Protein AF-A0AAU7PJD7-F1 (afdb_monomer_lite)

Radius of gyration: 11.78 Å; chains: 1; bounding box: 25×25×30 Å

pLDDT: mean 95.08, std 3.45, range [74.56, 98.31]

Structure (mmCIF, N/CA/C/O backbone):
data_AF-A0AAU7PJD7-F1
#
_entry.id   AF-A0AAU7PJD7-F1
#
loop_
_atom_site.group_PDB
_atom_site.id
_atom_site.type_symbol
_atom_site.label_atom_id
_atom_site.label_alt_id
_atom_site.label_comp_id
_atom_site.label_asym_id
_atom_site.label_entity_id
_atom_site.label_seq_id
_atom_site.pdbx_PDB_ins_code
_atom_site.Cartn_x
_atom_site.Cartn_y
_atom_site.Cartn_z
_atom_site.occupancy
_atom_site.B_iso_or_equiv
_atom_site.auth_seq_id
_atom_site.auth_comp_id
_atom_site.auth_asym_id
_atom_site.auth_atom_id
_atom_site.pdbx_PDB_model_num
ATOM 1 N N . MET A 1 1 ? 10.715 -10.643 -11.674 1.00 74.56 1 MET A N 1
ATOM 2 C CA . MET A 1 1 ? 10.206 -9.268 -11.805 1.00 74.56 1 MET A CA 1
ATOM 3 C C . MET A 1 1 ? 10.951 -8.553 -1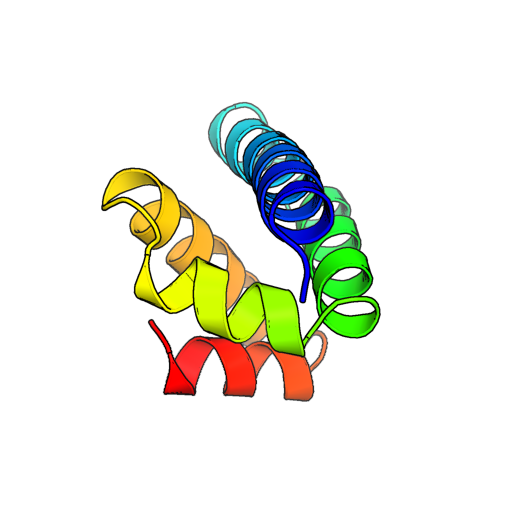2.916 1.00 74.56 1 MET A C 1
ATOM 5 O O . MET A 1 1 ? 12.165 -8.389 -12.812 1.00 74.56 1 MET A O 1
ATOM 9 N N . ASN A 1 2 ? 10.250 -8.179 -13.982 1.00 86.00 2 ASN A N 1
ATOM 10 C CA . ASN A 1 2 ? 10.806 -7.299 -15.009 1.00 86.00 2 ASN A CA 1
ATOM 11 C C . ASN A 1 2 ? 10.596 -5.817 -14.623 1.00 86.00 2 ASN A C 1
ATOM 13 O O . ASN A 1 2 ? 9.849 -5.489 -13.699 1.00 86.00 2 ASN A O 1
ATOM 17 N N . GLU A 1 3 ? 11.311 -4.911 -15.287 1.00 90.12 3 GLU A N 1
ATOM 18 C CA . GLU A 1 3 ? 11.278 -3.477 -14.968 1.00 90.12 3 GLU A CA 1
ATOM 19 C C . GLU A 1 3 ? 9.882 -2.861 -15.197 1.00 90.12 3 GLU A C 1
ATOM 21 O O . GLU A 1 3 ? 9.423 -2.024 -14.417 1.00 90.12 3 GLU A O 1
ATOM 26 N N . GLU A 1 4 ? 9.170 -3.332 -16.219 1.00 93.12 4 GLU A N 1
ATOM 27 C CA . GLU A 1 4 ? 7.827 -2.875 -16.579 1.00 93.12 4 GLU A CA 1
ATOM 28 C C . GLU A 1 4 ? 6.780 -3.208 -15.502 1.00 93.12 4 GLU A C 1
ATOM 30 O O . GLU A 1 4 ? 5.978 -2.347 -15.129 1.00 93.12 4 GLU A O 1
ATOM 35 N N . GLU A 1 5 ? 6.829 -4.416 -14.936 1.00 93.06 5 GLU A N 1
ATOM 36 C CA . GLU A 1 5 ? 5.992 -4.861 -13.816 1.00 93.06 5 GLU A CA 1
ATOM 37 C C . GLU A 1 5 ? 6.176 -3.946 -12.602 1.00 93.06 5 GLU A C 1
ATOM 39 O O . GLU A 1 5 ? 5.196 -3.483 -12.010 1.00 93.06 5 GLU A O 1
ATOM 44 N N . PHE A 1 6 ? 7.428 -3.615 -12.264 1.00 95.06 6 PHE A N 1
ATOM 45 C CA . PHE A 1 6 ? 7.732 -2.735 -11.139 1.00 95.06 6 PHE A CA 1
ATOM 46 C C . PHE A 1 6 ? 7.165 -1.326 -11.333 1.00 95.06 6 PHE A C 1
ATOM 48 O O . PHE A 1 6 ? 6.504 -0.792 -10.437 1.00 95.06 6 PHE A O 1
ATOM 55 N N . TYR A 1 7 ? 7.399 -0.704 -12.491 1.00 95.44 7 TYR A N 1
ATOM 56 C CA . TYR A 1 7 ? 6.911 0.655 -12.735 1.00 95.44 7 TYR A CA 1
ATOM 57 C C . TYR A 1 7 ? 5.390 0.721 -12.887 1.00 95.44 7 TYR A C 1
ATOM 59 O O . TYR A 1 7 ? 4.783 1.706 -12.449 1.00 95.44 7 TYR A O 1
ATOM 67 N N . THR A 1 8 ? 4.768 -0.331 -13.421 1.00 96.38 8 THR A N 1
ATOM 68 C CA . THR A 1 8 ? 3.306 -0.461 -13.476 1.00 96.38 8 THR A CA 1
ATOM 69 C C . THR A 1 8 ? 2.728 -0.520 -12.066 1.00 96.38 8 THR A C 1
ATOM 71 O O . THR A 1 8 ? 1.903 0.320 -11.700 1.00 96.38 8 THR A O 1
ATOM 74 N N . PHE A 1 9 ? 3.236 -1.427 -11.228 1.00 97.31 9 PHE A N 1
ATOM 75 C CA . PHE A 1 9 ? 2.821 -1.547 -9.831 1.00 97.31 9 PHE A CA 1
ATOM 76 C C . PHE A 1 9 ? 3.014 -0.238 -9.059 1.00 97.31 9 PHE A C 1
ATOM 78 O O . PHE A 1 9 ? 2.096 0.256 -8.401 1.00 97.31 9 PHE A O 1
ATOM 85 N N . ARG A 1 10 ? 4.199 0.373 -9.182 1.00 96.50 10 ARG A N 1
ATOM 86 C CA . ARG A 1 10 ? 4.538 1.640 -8.526 1.00 96.50 10 ARG A CA 1
ATOM 87 C C . ARG A 1 10 ? 3.572 2.754 -8.918 1.00 96.50 10 ARG A C 1
ATOM 89 O O . ARG A 1 10 ? 3.180 3.549 -8.066 1.00 96.50 10 ARG A O 1
ATOM 96 N N . THR A 1 11 ? 3.194 2.827 -10.190 1.00 97.69 11 THR A N 1
ATOM 97 C CA . THR A 1 11 ? 2.241 3.826 -10.687 1.00 97.69 11 THR A CA 1
ATOM 98 C C . THR A 1 11 ? 0.856 3.617 -10.080 1.00 97.69 11 THR A C 1
ATOM 100 O O . THR A 1 11 ? 0.256 4.576 -9.590 1.00 97.69 11 THR A O 1
ATOM 103 N N . GLU A 1 12 ? 0.366 2.379 -10.048 1.00 98.00 12 GLU A N 1
ATOM 104 C CA . GLU A 1 12 ? -0.953 2.064 -9.491 1.00 98.00 12 GLU A CA 1
ATOM 105 C C . GLU A 1 12 ? -1.026 2.273 -7.974 1.00 98.00 12 GLU A C 1
ATOM 107 O O . GLU A 1 12 ? -1.977 2.888 -7.479 1.00 98.00 12 GLU A O 1
ATOM 112 N N . ILE A 1 13 ? 0.002 1.867 -7.219 1.00 97.62 13 ILE A N 1
ATOM 113 C CA . ILE A 1 13 ? 0.069 2.182 -5.787 1.00 97.62 13 ILE A CA 1
ATOM 114 C C . ILE A 1 13 ? 0.072 3.697 -5.574 1.00 97.62 13 ILE A C 1
ATOM 116 O O . ILE A 1 13 ? -0.721 4.201 -4.778 1.00 97.62 13 ILE A O 1
ATOM 120 N N . ARG A 1 14 ? 0.884 4.458 -6.318 1.00 97.69 14 ARG A N 1
ATOM 121 C CA . ARG A 1 14 ? 0.957 5.922 -6.169 1.00 97.69 14 ARG A CA 1
ATOM 122 C C . ARG A 1 14 ? -0.361 6.626 -6.445 1.00 97.69 14 ARG A C 1
ATOM 124 O O . ARG A 1 14 ? -0.670 7.589 -5.747 1.00 97.69 14 ARG A O 1
ATOM 131 N N . LYS A 1 15 ? -1.152 6.153 -7.411 1.00 98.19 15 LYS A N 1
ATOM 132 C CA . LYS A 1 15 ? -2.506 6.678 -7.648 1.00 98.19 15 LYS A CA 1
ATOM 133 C C . LYS A 1 15 ? -3.376 6.526 -6.401 1.00 98.19 15 LYS A C 1
ATOM 135 O O . LYS A 1 15 ? -4.044 7.480 -6.010 1.00 98.19 15 LYS A O 1
ATOM 140 N N . ASN A 1 16 ? -3.339 5.363 -5.752 1.00 98.31 16 ASN A N 1
ATOM 141 C CA . ASN A 1 16 ? -4.109 5.119 -4.532 1.00 98.31 16 ASN A CA 1
ATOM 142 C C . ASN A 1 16 ? -3.578 5.919 -3.335 1.00 98.31 16 AS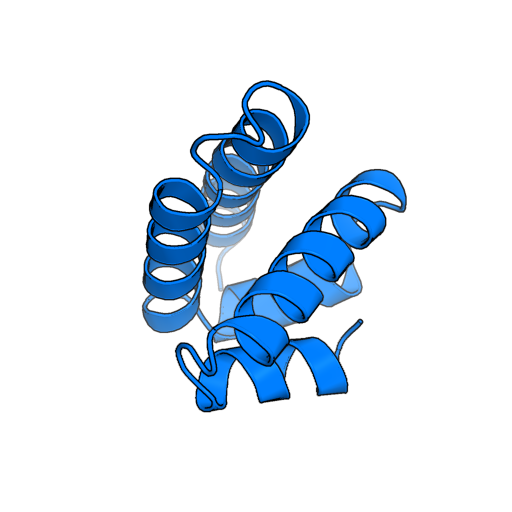N A C 1
ATOM 144 O O . ASN A 1 16 ? -4.370 6.527 -2.621 1.00 98.31 16 ASN A O 1
ATOM 148 N N . LEU A 1 17 ? -2.257 6.023 -3.160 1.00 97.94 17 LEU A N 1
ATOM 149 C CA . LEU A 1 17 ? -1.668 6.876 -2.118 1.00 97.94 17 LEU A CA 1
ATOM 150 C C . LEU A 1 17 ? -2.020 8.354 -2.319 1.00 97.94 17 LEU A C 1
ATOM 152 O O . LEU A 1 17 ? -2.373 9.043 -1.364 1.00 97.94 17 LEU A O 1
ATOM 156 N N . GLY A 1 18 ? -1.977 8.837 -3.563 1.00 97.75 18 GLY A N 1
ATOM 157 C CA . GLY A 1 18 ? -2.416 10.185 -3.908 1.00 97.75 18 GLY A CA 1
ATOM 158 C C . GLY A 1 18 ? -3.886 10.406 -3.558 1.00 97.75 18 GLY A C 1
ATOM 159 O O . GLY A 1 18 ? -4.222 11.403 -2.929 1.00 97.75 18 GLY A O 1
ATOM 160 N N . ARG A 1 19 ? -4.762 9.449 -3.881 1.00 97.94 19 ARG A N 1
ATOM 161 C CA . ARG A 1 19 ? -6.187 9.517 -3.525 1.00 97.94 19 ARG A CA 1
ATOM 162 C C . ARG A 1 19 ? -6.420 9.550 -2.016 1.00 97.94 19 ARG A C 1
ATOM 164 O O . ARG A 1 19 ? -7.220 10.357 -1.573 1.00 97.94 19 ARG A O 1
ATOM 171 N N . ILE A 1 20 ? -5.685 8.764 -1.229 1.00 97.69 20 ILE A N 1
ATOM 172 C CA . ILE A 1 20 ? -5.745 8.828 0.244 1.00 97.69 20 ILE A CA 1
ATOM 173 C C . ILE A 1 20 ? -5.310 10.206 0.756 1.00 97.69 20 ILE A C 1
ATOM 175 O O . ILE A 1 20 ? -5.877 10.719 1.717 1.00 97.69 20 ILE A O 1
ATOM 179 N N . PHE A 1 21 ? -4.300 10.815 0.131 1.00 96.31 21 PHE A N 1
ATOM 180 C CA . PHE A 1 21 ? -3.840 12.148 0.513 1.00 96.31 21 PHE A CA 1
ATOM 181 C C . PHE A 1 21 ? -4.870 13.243 0.198 1.00 96.31 21 PHE A C 1
ATOM 183 O O . PHE A 1 21 ? -5.105 14.099 1.048 1.00 96.31 21 PHE A O 1
ATOM 190 N N . PHE A 1 22 ? -5.474 13.221 -0.994 1.00 97.38 22 PHE A N 1
ATOM 191 C CA . PHE A 1 22 ? -6.412 14.258 -1.445 1.00 97.38 22 PHE A CA 1
ATOM 192 C C . PHE A 1 22 ? -7.862 14.049 -0.974 1.00 97.38 22 PHE A C 1
ATOM 194 O O . PHE A 1 22 ? -8.573 15.035 -0.811 1.00 97.38 22 PHE A O 1
ATOM 201 N N . PHE A 1 23 ? -8.288 12.801 -0.752 1.00 96.88 23 PHE A N 1
ATOM 202 C CA . PHE A 1 23 ? -9.669 12.407 -0.429 1.00 96.88 23 PHE A CA 1
ATOM 203 C C . PHE A 1 23 ? -9.705 11.408 0.747 1.00 96.88 23 PHE A C 1
ATOM 205 O O . PHE A 1 23 ? -10.091 10.242 0.577 1.00 96.88 23 PHE A O 1
ATOM 212 N N . PRO A 1 24 ? -9.246 11.811 1.946 1.00 95.19 24 PRO A N 1
ATOM 213 C CA . PRO A 1 24 ? -9.107 10.913 3.093 1.00 95.19 24 PRO A CA 1
ATOM 214 C C . PRO A 1 24 ? -10.433 10.296 3.566 1.00 95.19 24 PRO A C 1
ATOM 216 O O . PRO A 1 24 ? -10.426 9.204 4.133 1.00 95.19 24 PRO A O 1
ATOM 219 N N . GLU A 1 25 ? -11.573 10.930 3.306 1.00 96.00 25 GLU A N 1
ATOM 220 C CA . GLU A 1 25 ? -12.908 10.412 3.619 1.00 96.00 25 GLU A CA 1
ATOM 221 C C . GLU A 1 25 ? -13.223 9.078 2.921 1.00 96.00 25 GLU A C 1
ATOM 223 O O . GLU A 1 25 ? -14.020 8.293 3.427 1.00 96.00 25 GLU A O 1
ATOM 228 N N . ASN A 1 26 ? -12.538 8.782 1.810 1.00 95.62 26 ASN A N 1
ATOM 229 C CA . ASN A 1 26 ? -12.700 7.555 1.026 1.00 95.62 26 ASN A CA 1
ATOM 230 C C . ASN A 1 26 ? -11.553 6.549 1.249 1.00 95.62 26 ASN A C 1
ATOM 232 O O . ASN A 1 26 ? -11.345 5.641 0.438 1.00 95.62 26 ASN A O 1
ATOM 236 N N . THR A 1 27 ? -10.781 6.702 2.336 1.00 94.56 27 THR A N 1
ATOM 237 C CA . THR A 1 27 ? -9.598 5.868 2.631 1.00 94.56 27 THR A CA 1
ATOM 238 C C . THR A 1 27 ? -9.907 4.373 2.577 1.00 94.56 27 THR A C 1
ATOM 240 O O . THR A 1 27 ? -9.111 3.615 2.033 1.00 94.56 27 THR A O 1
ATOM 243 N N . ASN A 1 28 ? -11.073 3.942 3.060 1.00 95.50 28 ASN A N 1
ATOM 244 C CA . ASN A 1 28 ? -11.492 2.539 3.040 1.00 95.50 28 ASN A CA 1
ATOM 245 C C . ASN A 1 28 ? -11.441 1.912 1.633 1.00 95.50 28 ASN A C 1
ATOM 247 O O . ASN A 1 28 ? -10.924 0.810 1.472 1.00 95.50 28 ASN A O 1
ATOM 251 N N . ILE A 1 29 ? -11.928 2.627 0.614 1.00 96.62 29 ILE A N 1
ATOM 252 C CA . ILE A 1 29 ? -11.986 2.147 -0.776 1.00 96.62 29 ILE A CA 1
ATOM 253 C C . ILE A 1 29 ? -10.572 2.031 -1.361 1.00 96.62 29 ILE A C 1
ATOM 255 O O . ILE A 1 29 ? -10.238 1.074 -2.066 1.00 96.62 29 ILE A O 1
ATOM 259 N N . TYR A 1 30 ? -9.719 3.012 -1.072 1.00 97.69 30 TYR A N 1
ATOM 260 C CA . TYR A 1 30 ? -8.359 3.048 -1.606 1.00 97.69 30 TYR A CA 1
ATOM 261 C C . TYR A 1 30 ? -7.440 2.050 -0.909 1.00 97.69 30 TYR A C 1
ATOM 263 O O . TYR A 1 30 ? -6.590 1.454 -1.567 1.00 97.69 30 TYR A O 1
ATOM 271 N N . VAL A 1 31 ? -7.637 1.814 0.389 1.00 97.31 31 VAL A N 1
ATOM 272 C CA . VAL A 1 31 ? -6.941 0.748 1.114 1.00 97.31 31 VAL A CA 1
ATOM 273 C C . VAL A 1 31 ? -7.309 -0.619 0.541 1.00 97.31 31 VAL A C 1
ATOM 275 O O . VAL A 1 31 ? -6.411 -1.424 0.319 1.00 97.31 31 VAL A O 1
ATOM 278 N N . ASP A 1 32 ? -8.574 -0.860 0.192 1.00 97.31 32 ASP A N 1
ATOM 279 C CA . ASP A 1 32 ? -8.980 -2.122 -0.450 1.00 97.31 32 ASP A CA 1
ATOM 280 C C . ASP A 1 32 ? -8.314 -2.326 -1.804 1.00 97.31 32 ASP A C 1
ATOM 282 O O . ASP A 1 32 ? -7.856 -3.423 -2.127 1.00 97.31 32 ASP A O 1
ATOM 286 N N . SER A 1 33 ? -8.186 -1.246 -2.570 1.00 97.75 33 SER A N 1
ATOM 287 C CA . SER A 1 33 ? -7.459 -1.269 -3.838 1.00 97.75 33 SER A CA 1
ATOM 288 C C . SER A 1 33 ? -5.968 -1.569 -3.628 1.00 97.75 33 SER A C 1
ATOM 290 O O . SER A 1 33 ? -5.383 -2.335 -4.391 1.00 97.75 33 SER A O 1
ATOM 292 N N . ILE A 1 34 ? -5.349 -1.009 -2.581 1.00 97.88 34 ILE A N 1
ATOM 293 C CA . 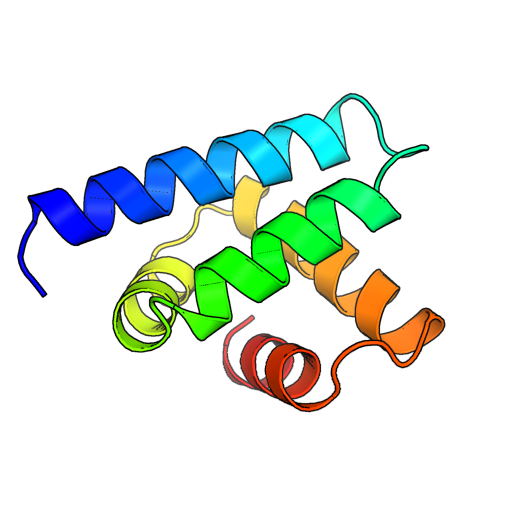ILE A 1 34 ? -3.949 -1.281 -2.219 1.00 97.88 34 ILE A CA 1
ATOM 294 C C . ILE A 1 34 ? -3.766 -2.738 -1.788 1.00 97.88 34 ILE A C 1
ATOM 296 O O . ILE A 1 34 ? -2.842 -3.383 -2.273 1.00 97.88 34 ILE A O 1
ATOM 300 N N . ILE A 1 35 ? -4.647 -3.273 -0.938 1.00 97.75 35 ILE A N 1
ATOM 301 C CA . ILE A 1 35 ? -4.624 -4.683 -0.520 1.00 97.75 35 ILE A CA 1
ATOM 302 C C . ILE A 1 35 ? -4.637 -5.591 -1.752 1.00 97.75 35 ILE A C 1
ATOM 304 O O . ILE A 1 35 ? -3.739 -6.409 -1.916 1.00 97.75 35 ILE A O 1
ATOM 308 N N . GLN A 1 36 ? -5.591 -5.386 -2.665 1.00 97.50 36 GLN A N 1
ATOM 309 C CA . GLN A 1 36 ? -5.705 -6.198 -3.881 1.00 97.50 36 GLN A CA 1
ATOM 310 C C . GLN A 1 36 ? -4.481 -6.080 -4.796 1.00 97.50 36 GLN A C 1
ATOM 312 O O . GLN A 1 36 ? -4.102 -7.052 -5.450 1.00 97.50 36 GLN A O 1
ATOM 317 N N . LEU A 1 37 ? -3.873 -4.891 -4.884 1.00 97.38 37 LEU A N 1
ATOM 318 C CA . LEU A 1 37 ? -2.639 -4.696 -5.645 1.00 97.38 37 LEU A CA 1
ATOM 319 C C . LEU A 1 37 ? -1.491 -5.506 -5.041 1.00 97.38 37 LEU A C 1
ATOM 321 O O . LEU A 1 37 ? -0.763 -6.150 -5.796 1.00 97.38 37 LEU A O 1
ATOM 325 N N . ILE A 1 38 ? -1.346 -5.489 -3.713 1.00 96.94 38 ILE A N 1
ATOM 326 C CA . ILE A 1 38 ? -0.286 -6.212 -3.003 1.00 96.94 38 ILE A CA 1
ATOM 327 C C . ILE A 1 38 ? -0.501 -7.723 -3.106 1.00 96.94 38 ILE A C 1
ATOM 329 O O . ILE A 1 38 ? 0.423 -8.421 -3.497 1.00 96.94 38 ILE A O 1
ATOM 333 N N . GLU A 1 39 ? -1.712 -8.225 -2.855 1.00 95.50 39 GLU A N 1
ATOM 334 C CA . GLU A 1 39 ? -2.025 -9.663 -2.937 1.00 95.50 39 GLU A CA 1
ATOM 335 C C . GLU A 1 39 ? -1.715 -10.258 -4.319 1.00 95.50 39 GLU A C 1
ATOM 337 O O . GLU A 1 39 ? -1.331 -11.418 -4.432 1.00 95.50 39 GLU A O 1
ATOM 342 N N . LYS A 1 40 ? -1.849 -9.460 -5.386 1.00 95.81 40 LYS A N 1
ATOM 343 C CA . LYS A 1 40 ? -1.529 -9.886 -6.756 1.00 95.81 40 LYS A CA 1
ATOM 344 C C . LYS A 1 40 ? -0.052 -9.738 -7.128 1.00 95.81 40 LYS A C 1
ATOM 346 O O . LYS A 1 40 ? 0.357 -10.300 -8.136 1.00 95.81 40 LYS A O 1
ATOM 351 N N . ASN A 1 41 ? 0.724 -8.946 -6.385 1.00 95.94 41 ASN A N 1
ATOM 352 C CA . ASN A 1 41 ? 2.078 -8.530 -6.769 1.00 95.94 41 ASN A CA 1
ATOM 353 C C . ASN A 1 41 ? 3.020 -8.437 -5.556 1.00 95.94 41 ASN A C 1
ATOM 355 O O . ASN A 1 41 ? 3.801 -7.490 -5.441 1.00 95.94 41 ASN A O 1
ATOM 359 N N . GLU A 1 42 ? 2.939 -9.389 -4.630 1.00 94.44 42 GLU A N 1
ATOM 360 C CA . GLU A 1 42 ? 3.634 -9.316 -3.340 1.00 94.44 42 GLU A CA 1
ATOM 361 C C . GLU A 1 42 ? 5.154 -9.147 -3.497 1.00 94.44 42 GLU A C 1
ATOM 363 O O . GLU A 1 42 ? 5.749 -8.262 -2.883 1.00 94.44 42 GLU A O 1
ATOM 368 N N . GLU A 1 43 ? 5.783 -9.920 -4.387 1.00 94.00 43 GLU A N 1
ATOM 369 C CA . GLU A 1 43 ? 7.221 -9.807 -4.668 1.00 94.00 43 GLU A CA 1
ATOM 370 C C . GLU A 1 43 ? 7.611 -8.398 -5.146 1.00 94.00 43 GLU A C 1
ATOM 372 O O . GLU A 1 43 ? 8.653 -7.859 -4.767 1.00 94.00 43 GLU A O 1
ATOM 377 N N . VAL A 1 44 ? 6.749 -7.764 -5.947 1.00 95.69 44 VAL A N 1
ATOM 378 C CA . VAL A 1 44 ? 6.956 -6.399 -6.449 1.00 95.69 44 VAL A CA 1
ATOM 379 C C . VAL A 1 44 ? 6.783 -5.382 -5.323 1.00 95.69 44 VAL A C 1
ATOM 381 O O . VAL A 1 44 ? 7.564 -4.432 -5.218 1.00 95.69 44 VAL A O 1
ATOM 384 N N . PHE A 1 45 ? 5.805 -5.599 -4.439 1.00 95.88 45 PHE A N 1
ATOM 385 C CA . PHE A 1 45 ? 5.599 -4.776 -3.250 1.00 95.88 45 PHE A CA 1
ATOM 386 C C . PHE A 1 45 ? 6.822 -4.788 -2.327 1.00 95.88 45 PHE A C 1
ATOM 388 O O . PHE A 1 45 ? 7.254 -3.721 -1.892 1.00 95.88 45 PHE A O 1
ATOM 395 N N . GLN A 1 46 ? 7.429 -5.955 -2.097 1.00 94.00 46 GLN A N 1
ATOM 396 C CA . GLN A 1 46 ? 8.641 -6.104 -1.282 1.00 94.00 46 GLN A CA 1
ATOM 397 C C . GLN A 1 46 ? 9.811 -5.258 -1.804 1.00 94.00 46 GLN A C 1
ATOM 399 O O . GLN A 1 46 ? 10.587 -4.693 -1.029 1.00 94.00 46 GLN A O 1
ATOM 404 N N . VAL A 1 47 ? 9.942 -5.123 -3.127 1.00 94.69 47 VAL A N 1
ATOM 405 C CA . VAL A 1 47 ? 10.947 -4.231 -3.723 1.00 94.69 47 VAL A CA 1
ATOM 406 C C . VAL A 1 47 ? 10.505 -2.771 -3.639 1.00 94.69 47 VAL A C 1
ATOM 408 O O . VAL A 1 47 ? 11.313 -1.896 -3.319 1.00 94.69 47 VAL A O 1
ATOM 411 N N . TYR A 1 48 ? 9.227 -2.488 -3.892 1.00 95.75 48 TYR A N 1
ATOM 412 C CA . TYR A 1 48 ? 8.669 -1.138 -3.835 1.00 95.75 48 TYR A CA 1
ATOM 413 C C . TYR A 1 48 ? 8.831 -0.498 -2.454 1.00 95.75 48 TYR A C 1
ATOM 415 O O . TYR A 1 48 ? 9.322 0.627 -2.364 1.00 95.75 48 TYR A O 1
ATOM 423 N N . ILE A 1 49 ? 8.468 -1.203 -1.382 1.00 95.19 49 ILE A N 1
ATOM 424 C CA . ILE A 1 49 ? 8.465 -0.658 -0.020 1.00 95.19 49 ILE A CA 1
ATOM 425 C C . ILE A 1 49 ? 9.877 -0.311 0.470 1.00 95.19 49 ILE A C 1
ATOM 427 O O . ILE A 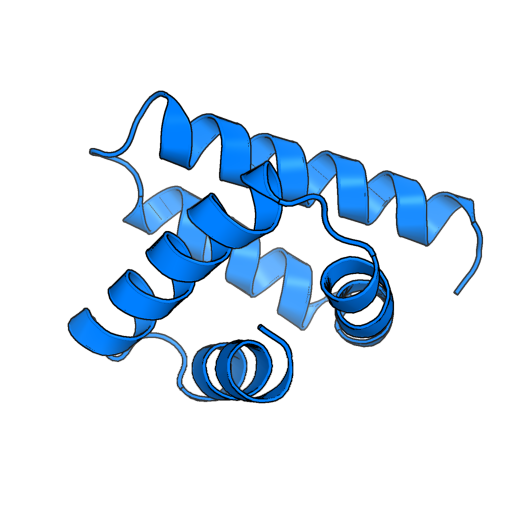1 49 ? 10.072 0.707 1.135 1.00 95.19 49 ILE A O 1
ATOM 431 N N . LYS A 1 50 ? 10.895 -1.057 0.027 1.00 93.00 50 LYS A N 1
ATOM 432 C CA . LYS A 1 50 ? 12.309 -0.743 0.290 1.00 93.00 50 LYS A CA 1
ATOM 433 C C . LYS A 1 50 ? 12.782 0.526 -0.427 1.00 93.00 50 LYS A C 1
ATOM 435 O O . LYS A 1 50 ? 13.700 1.187 0.046 1.00 93.00 50 LYS A O 1
ATOM 440 N N . ASN A 1 51 ? 12.138 0.885 -1.540 1.00 91.06 51 ASN A N 1
ATOM 441 C CA . ASN A 1 51 ? 12.514 2.000 -2.416 1.00 91.06 51 ASN A CA 1
ATOM 442 C C . ASN A 1 51 ? 11.498 3.157 -2.418 1.00 91.06 51 ASN A C 1
ATOM 444 O O . ASN A 1 51 ? 11.563 4.051 -3.271 1.00 91.06 51 ASN A O 1
ATOM 448 N N . CYS A 1 52 ? 10.530 3.153 -1.501 1.00 92.50 52 CYS A N 1
ATOM 449 C CA . CYS A 1 52 ? 9.507 4.188 -1.460 1.00 92.50 52 CYS A CA 1
ATOM 450 C C . CYS A 1 52 ? 10.057 5.502 -0.878 1.00 92.50 52 CYS A C 1
ATOM 452 O O . CYS A 1 52 ? 10.907 5.535 0.015 1.00 92.50 52 CYS A O 1
ATOM 454 N N . THR A 1 53 ? 9.580 6.620 -1.420 1.00 95.19 53 THR A N 1
ATOM 455 C CA . THR A 1 53 ? 9.976 7.960 -0.974 1.00 95.19 53 THR A CA 1
ATOM 456 C C . THR A 1 53 ? 9.436 8.263 0.425 1.00 95.19 53 THR A C 1
ATOM 458 O O . THR A 1 53 ? 8.468 7.660 0.884 1.00 95.19 53 THR A O 1
ATOM 461 N N . LYS A 1 54 ? 10.000 9.274 1.097 1.00 94.75 54 LYS A N 1
ATOM 462 C CA . LYS A 1 54 ? 9.519 9.728 2.416 1.00 94.75 54 LYS A CA 1
ATOM 463 C C . LYS A 1 54 ? 8.021 10.083 2.423 1.00 94.75 54 LYS A C 1
ATOM 465 O O . LYS A 1 54 ? 7.319 9.795 3.393 1.00 94.75 54 LYS A O 1
ATOM 470 N N . ASN A 1 55 ? 7.526 10.675 1.335 1.00 94.44 55 ASN A N 1
ATOM 471 C CA . ASN A 1 55 ? 6.111 11.024 1.202 1.00 94.44 55 ASN A CA 1
ATOM 472 C C . ASN A 1 55 ? 5.245 9.769 1.072 1.00 94.44 55 ASN A C 1
ATOM 474 O O . ASN A 1 55 ? 4.227 9.663 1.746 1.00 94.44 55 ASN A O 1
ATOM 478 N N . GLU A 1 56 ? 5.675 8.795 0.267 1.00 96.44 56 GLU A N 1
ATOM 479 C CA . GLU A 1 56 ? 4.985 7.507 0.156 1.00 96.44 56 GLU A CA 1
ATOM 480 C C . GLU A 1 56 ? 4.948 6.786 1.503 1.00 96.44 56 GLU A C 1
ATOM 482 O O . GLU A 1 56 ? 3.864 6.408 1.932 1.00 96.44 56 GLU A O 1
ATOM 487 N N . LYS A 1 57 ? 6.080 6.704 2.221 1.00 95.88 57 LYS A N 1
ATOM 488 C CA . LYS A 1 57 ? 6.132 6.129 3.577 1.00 95.88 57 LYS A CA 1
ATOM 489 C C . LYS A 1 57 ? 5.108 6.762 4.507 1.00 95.88 57 LYS A C 1
ATOM 491 O O . LYS A 1 57 ? 4.355 6.047 5.149 1.00 95.88 57 LYS A O 1
ATOM 496 N N . THR A 1 58 ? 5.018 8.091 4.516 1.00 95.88 58 THR A N 1
ATOM 497 C CA . THR A 1 58 ? 4.043 8.817 5.348 1.00 95.88 58 THR A CA 1
ATOM 498 C C . THR A 1 58 ? 2.605 8.368 5.082 1.00 95.88 58 THR A C 1
ATOM 500 O O . THR A 1 58 ? 1.830 8.185 6.019 1.00 95.88 58 THR A O 1
ATOM 503 N N . ILE A 1 59 ? 2.224 8.185 3.814 1.00 97.19 59 ILE A N 1
ATOM 504 C CA . ILE A 1 59 ? 0.869 7.739 3.469 1.00 97.19 59 ILE A CA 1
ATOM 505 C C . ILE A 1 59 ? 0.691 6.243 3.739 1.00 97.19 59 ILE A C 1
ATOM 507 O O . ILE A 1 59 ? -0.350 5.848 4.251 1.00 97.19 59 ILE A O 1
ATOM 511 N N . LEU A 1 60 ? 1.704 5.414 3.483 1.00 97.38 60 LEU A N 1
ATOM 512 C CA . LEU A 1 60 ? 1.674 3.987 3.812 1.00 97.38 60 LEU A CA 1
ATOM 513 C C . LEU A 1 60 ? 1.545 3.757 5.329 1.00 97.38 60 LEU A C 1
ATOM 515 O O . LEU A 1 60 ? 0.821 2.860 5.741 1.00 97.38 60 LEU A O 1
ATOM 519 N N . THR A 1 61 ? 2.126 4.611 6.179 1.00 96.50 61 THR A N 1
ATOM 520 C CA . THR A 1 61 ? 1.882 4.578 7.632 1.00 96.50 61 THR A CA 1
ATOM 521 C C . THR A 1 61 ? 0.420 4.883 7.973 1.00 96.50 61 THR A C 1
ATOM 523 O O . THR A 1 61 ? -0.140 4.257 8.869 1.00 96.50 61 THR A O 1
ATOM 526 N N . LYS A 1 62 ? -0.241 5.798 7.246 1.00 96.00 62 LYS A N 1
ATOM 527 C CA . LYS A 1 62 ? -1.690 6.023 7.411 1.00 96.00 62 LYS A CA 1
ATOM 528 C C . LYS A 1 62 ? -2.497 4.788 7.011 1.00 96.00 62 LYS A C 1
ATOM 530 O O . LYS A 1 62 ? -3.447 4.448 7.707 1.00 96.00 62 LYS A O 1
ATOM 535 N N . VAL A 1 63 ? -2.100 4.109 5.931 1.00 97.06 63 VAL A N 1
ATOM 536 C CA . VAL A 1 63 ? -2.699 2.828 5.520 1.00 97.06 63 VAL A CA 1
ATOM 537 C C . VAL A 1 63 ? -2.534 1.789 6.628 1.00 97.06 63 VAL A C 1
ATOM 539 O O . VAL A 1 63 ? -3.521 1.190 7.036 1.00 97.06 63 VAL A O 1
ATOM 542 N N . LEU A 1 64 ? -1.327 1.629 7.176 1.00 97.31 64 LEU A N 1
ATOM 543 C CA . LEU A 1 64 ? -1.061 0.702 8.277 1.00 97.31 64 LEU A CA 1
ATOM 544 C C . LEU A 1 64 ? -1.932 0.997 9.507 1.00 97.31 64 LEU A C 1
ATOM 546 O O . LEU A 1 64 ? -2.550 0.087 10.054 1.00 97.31 64 LEU A O 1
ATOM 550 N N . ASN A 1 65 ? -2.028 2.261 9.923 1.00 96.31 65 ASN A N 1
ATOM 551 C CA . ASN A 1 65 ? -2.877 2.646 11.053 1.00 96.31 65 ASN A CA 1
ATOM 552 C C . ASN A 1 65 ? -4.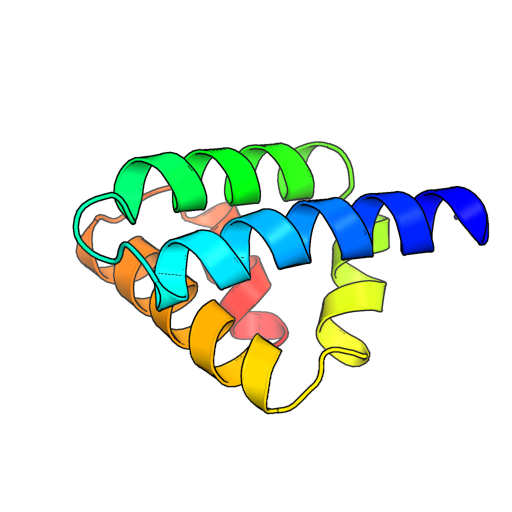349 2.317 10.789 1.00 96.31 65 ASN A C 1
ATOM 554 O O . ASN A 1 65 ? -5.013 1.748 11.651 1.00 96.31 65 ASN A O 1
ATOM 558 N N . TYR A 1 66 ? -4.835 2.586 9.575 1.00 96.50 66 TYR A N 1
ATOM 559 C CA . TYR A 1 66 ? -6.189 2.216 9.179 1.00 96.50 66 TYR A CA 1
ATOM 560 C C . TYR A 1 66 ? -6.420 0.696 9.260 1.00 96.50 66 TYR A C 1
ATOM 562 O O . TYR A 1 66 ? -7.448 0.261 9.783 1.00 96.50 66 TYR A O 1
ATOM 570 N N . LEU A 1 67 ? -5.473 -0.129 8.791 1.00 96.75 67 LEU A N 1
ATOM 571 C CA . LEU A 1 67 ? -5.565 -1.594 8.889 1.00 96.75 67 LEU A CA 1
ATOM 572 C C . LEU A 1 67 ? -5.641 -2.053 10.352 1.00 96.75 67 LEU A C 1
ATOM 574 O O . LEU A 1 67 ? -6.497 -2.874 10.681 1.00 96.75 67 LEU A O 1
ATOM 578 N N . LYS A 1 68 ? -4.829 -1.461 11.238 1.00 96.31 68 LYS A N 1
ATOM 579 C CA . LYS A 1 68 ? -4.836 -1.738 12.686 1.00 96.31 68 LYS A CA 1
ATOM 580 C C . LYS A 1 68 ? -6.163 -1.381 13.348 1.00 96.31 68 LYS A C 1
ATOM 582 O O . LYS A 1 68 ? -6.726 -2.190 14.085 1.00 96.31 68 LYS A O 1
ATOM 587 N N . GLU A 1 69 ? -6.668 -0.180 13.082 1.00 96.44 69 GLU A N 1
ATOM 588 C CA . GLU A 1 69 ? -7.917 0.329 13.660 1.00 96.44 69 GLU A CA 1
ATOM 589 C C . GLU A 1 69 ? -9.124 -0.501 13.216 1.00 96.44 69 GLU A C 1
ATOM 591 O O . GLU A 1 69 ? -9.986 -0.850 14.023 1.00 96.44 69 GLU A O 1
ATOM 596 N N . THR A 1 70 ? -9.164 -0.864 11.933 1.00 95.19 70 THR A N 1
ATOM 597 C CA . THR A 1 70 ? -10.272 -1.628 11.346 1.00 95.19 70 THR A CA 1
ATOM 598 C C . THR A 1 70 ? -10.108 -3.141 11.467 1.00 95.19 70 THR A C 1
ATOM 600 O O . THR A 1 70 ? -11.045 -3.879 11.160 1.00 95.19 70 THR A O 1
ATOM 603 N N . LYS A 1 71 ? -8.939 -3.614 11.922 1.00 93.38 71 LYS A N 1
ATOM 604 C CA . LYS A 1 71 ? -8.530 -5.030 11.939 1.00 93.38 71 LYS A CA 1
ATOM 605 C C . LYS A 1 71 ? -8.688 -5.696 10.569 1.00 93.38 71 LYS A C 1
ATOM 607 O O . LYS A 1 71 ? -9.055 -6.869 10.466 1.00 93.38 71 LYS A O 1
ATOM 612 N N . LYS A 1 72 ? -8.462 -4.925 9.505 1.00 87.75 72 LYS A N 1
ATOM 613 C CA . LYS A 1 72 ? -8.682 -5.357 8.128 1.00 87.75 72 LYS A CA 1
ATOM 614 C C . LYS A 1 72 ? -7.409 -5.983 7.577 1.00 87.75 72 LYS A C 1
ATOM 616 O O . LYS A 1 72 ? -6.367 -5.349 7.588 1.00 87.75 72 LYS A O 1
ATOM 621 N N . ASN A 1 73 ? -7.527 -7.214 7.078 1.00 91.69 73 ASN A N 1
ATOM 622 C CA . ASN A 1 73 ? -6.452 -7.987 6.445 1.00 91.69 73 ASN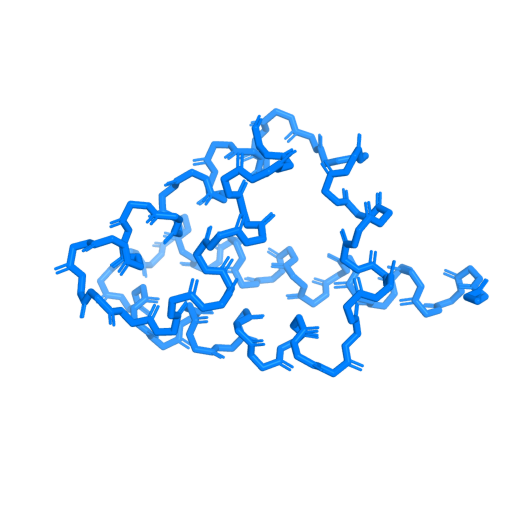 A CA 1
ATOM 623 C C . ASN A 1 73 ? -5.135 -8.001 7.254 1.00 91.69 73 ASN A C 1
ATOM 625 O O . ASN A 1 73 ? -4.169 -7.303 6.946 1.00 91.69 73 ASN A O 1
ATOM 629 N N . LYS A 1 74 ? -5.103 -8.854 8.286 1.00 94.31 74 LYS A N 1
ATOM 630 C CA . LYS A 1 74 ? -3.966 -8.973 9.212 1.00 94.31 74 LYS A CA 1
ATOM 631 C C . LYS A 1 74 ? -2.657 -9.376 8.527 1.00 94.31 74 LYS A C 1
ATOM 633 O O . LYS A 1 74 ? -1.583 -9.021 8.995 1.00 94.31 74 LYS A O 1
ATOM 638 N N . TYR A 1 75 ? -2.744 -10.112 7.423 1.00 95.06 75 TYR A N 1
ATOM 639 C CA . TYR A 1 75 ? -1.573 -10.517 6.658 1.00 95.06 75 TYR A CA 1
ATOM 640 C C . TYR A 1 75 ? -0.876 -9.306 6.019 1.00 95.06 75 TYR A C 1
ATOM 642 O O . TYR A 1 75 ? 0.317 -9.105 6.235 1.00 95.06 75 TYR A O 1
ATOM 650 N N . ILE A 1 76 ? -1.630 -8.448 5.322 1.00 95.25 76 ILE A N 1
ATOM 651 C CA . ILE A 1 76 ? -1.085 -7.214 4.738 1.00 95.25 76 ILE A CA 1
ATOM 652 C C . ILE A 1 76 ? -0.606 -6.251 5.828 1.00 95.25 76 ILE A C 1
ATOM 654 O O . ILE A 1 76 ? 0.441 -5.633 5.669 1.00 95.25 76 ILE A O 1
ATOM 658 N N . GLU A 1 77 ? -1.326 -6.153 6.950 1.00 95.94 77 GLU A N 1
ATOM 659 C CA . GLU A 1 77 ? -0.879 -5.377 8.114 1.00 95.94 77 GLU A CA 1
ATOM 660 C C . GLU A 1 77 ? 0.530 -5.796 8.565 1.00 95.94 77 GLU A C 1
ATOM 662 O O . GLU A 1 77 ? 1.415 -4.946 8.641 1.00 95.94 77 GLU A O 1
ATOM 667 N N . ASN A 1 78 ? 0.761 -7.095 8.785 1.00 94.94 78 ASN A N 1
ATOM 668 C CA . ASN A 1 78 ? 2.073 -7.611 9.184 1.00 94.94 78 ASN A CA 1
ATOM 669 C C . ASN A 1 78 ? 3.144 -7.321 8.118 1.00 94.94 78 ASN A C 1
ATOM 671 O O . ASN A 1 78 ? 4.251 -6.909 8.451 1.00 94.94 78 ASN A O 1
ATOM 675 N N . LEU A 1 79 ? 2.798 -7.458 6.833 1.00 93.94 79 LEU A N 1
ATOM 676 C CA . LEU A 1 79 ? 3.706 -7.160 5.722 1.00 93.94 79 LEU A CA 1
ATOM 677 C C . LEU A 1 79 ? 4.197 -5.705 5.754 1.00 93.94 79 LEU A C 1
ATOM 679 O O . LEU A 1 79 ? 5.360 -5.426 5.462 1.00 93.94 79 LEU A O 1
ATOM 683 N N . PHE A 1 80 ? 3.313 -4.774 6.119 1.00 94.00 80 PHE A N 1
ATOM 684 C CA . PHE A 1 80 ? 3.660 -3.374 6.335 1.00 94.00 80 PHE A CA 1
ATOM 685 C C . PHE A 1 80 ? 4.531 -3.177 7.580 1.00 94.00 80 PHE A C 1
ATOM 687 O O . PHE A 1 80 ? 5.500 -2.426 7.503 1.00 94.00 80 PHE A O 1
ATOM 694 N N . GLU A 1 81 ? 4.219 -3.832 8.703 1.00 92.94 81 GLU A N 1
ATOM 695 C CA . GLU A 1 81 ? 5.006 -3.726 9.945 1.00 92.94 81 GLU A CA 1
ATOM 696 C C . GLU A 1 81 ? 6.448 -4.215 9.787 1.00 92.94 81 GLU A C 1
ATOM 698 O O . GLU A 1 81 ? 7.360 -3.639 10.371 1.00 92.94 81 GLU A O 1
ATOM 703 N N . GLU A 1 82 ? 6.665 -5.251 8.982 1.00 91.31 82 GLU A N 1
ATOM 704 C CA . GLU A 1 82 ? 8.000 -5.801 8.733 1.00 91.31 82 GLU A CA 1
ATOM 705 C C . GLU A 1 82 ? 8.874 -4.894 7.852 1.00 91.31 82 GLU A C 1
ATOM 707 O O . GLU A 1 82 ? 10.098 -5.038 7.845 1.00 91.31 82 GLU A O 1
ATOM 712 N N . ASN A 1 83 ? 8.266 -3.975 7.091 1.00 87.25 83 ASN A N 1
ATOM 713 C CA . ASN A 1 83 ? 8.941 -3.277 5.993 1.00 87.25 83 ASN A CA 1
ATOM 714 C C . ASN A 1 83 ? 8.912 -1.735 6.057 1.00 87.25 83 ASN A C 1
ATOM 716 O O . ASN A 1 83 ? 9.676 -1.104 5.316 1.00 87.25 83 ASN A O 1
ATOM 720 N N . LEU A 1 84 ? 8.056 -1.114 6.882 1.00 85.75 84 LEU A N 1
ATOM 721 C CA . LEU A 1 84 ? 7.990 0.349 7.074 1.00 85.75 84 LEU A CA 1
ATOM 722 C C . LEU A 1 84 ? 8.880 0.843 8.216 1.00 85.75 84 LEU A C 1
ATOM 724 O O . LEU A 1 84 ? 9.619 1.825 7.948 1.00 85.75 84 LEU A O 1
#

Sequence (84 aa):
MNEEEFYTFRTEIRKNLGRIFFFPENTNIYVDSIIQLIEKNEEVFQVYIKNCTKNEKTILTKVLNYLKETKKNKYIENLFEENL

Organism: NCBI:txid3151850

Foldseek 3Di:
DDPVLLVVLLVQLVVLLVCCVVPVVCNVVSLVSVVVSCVVPVVSVLVDLQVDDPSSLVSVVVSLVVCVVVVPDVPVNVVSVVRD

Secondary structure (DSSP, 8-state):
--HHHHHHHHHHHHHHHHHHHH-GGGHHHHHHHHHHHHHH-HHHHHHHHHT--HHHHHHHHHHHHHHHHHT--HHHHHHHHTT-